Protein AF-A0A429ZM93-F1 (afdb_monomer)

pLDDT: mean 77.68, std 6.82, range [53.31, 88.56]

Foldseek 3Di:
DPPPVVVVVVVVVVVLVVLLVVLVCLQPDPDDPLLNVLLVQLVVVLVVVLVVVVVVLVVCCVVVVDDPDDDPSVSSSVSSVSSVVSSVVSCVVRPD

Secondary structure (DSSP, 8-state):
---HHHHHHHHHHHHHHHHHHHHHHHHHS---HHHHHHHHHHHHHHHHHHHHHHHHHHHHHHHHSS--PPPHHHHHHHHHHHHHHHHHHHHHHH--

Solvent-accessible surface area (backbone atoms only — not comparable to full-atom values): 5423 Å² total; per-residue (Å²): 128,83,53,71,67,57,54,52,50,52,54,50,53,51,50,53,54,51,46,46,51,49,50,54,50,62,71,68,50,90,55,59,74,69,57,40,53,39,52,48,56,18,49,56,54,35,49,51,52,51,50,54,51,50,52,51,51,54,52,49,38,68,74,62,79,48,84,76,78,77,57,68,65,62,53,50,50,53,52,34,51,51,31,50,55,38,36,52,52,42,42,69,74,70,54,127

Organism: NCBI:txid1977868

Structure (mmCIF, N/CA/C/O backbone):
data_AF-A0A429ZM93-F1
#
_entry.id   AF-A0A429ZM93-F1
#
loop_
_atom_site.group_PDB
_atom_site.id
_atom_site.type_symbol
_atom_site.label_atom_id
_atom_site.label_alt_id
_atom_site.label_comp_id
_atom_site.label_asym_id
_atom_site.label_entity_id
_atom_site.label_seq_id
_atom_site.pdbx_PDB_ins_code
_atom_site.Cartn_x
_atom_site.Cartn_y
_atom_site.Cartn_z
_atom_site.occupancy
_atom_site.B_iso_or_equiv
_atom_site.auth_seq_id
_atom_site.auth_comp_id
_atom_site.auth_asym_id
_atom_site.auth_atom_id
_atom_site.pdbx_PDB_model_num
ATOM 1 N N . MET A 1 1 ? 0.667 -33.075 -12.505 1.00 58.44 1 MET A N 1
ATOM 2 C CA . MET A 1 1 ? 0.935 -32.531 -11.158 1.00 58.44 1 MET A CA 1
ATOM 3 C C . MET A 1 1 ? 1.222 -31.057 -11.360 1.00 58.44 1 MET A C 1
ATOM 5 O O . MET A 1 1 ? 2.091 -30.769 -12.167 1.00 58.44 1 MET A O 1
ATOM 9 N N . MET A 1 2 ? 0.444 -30.137 -10.779 1.00 65.62 2 MET A N 1
ATOM 10 C CA . MET A 1 2 ? 0.840 -28.723 -10.824 1.00 65.62 2 MET A CA 1
ATOM 11 C C . MET A 1 2 ? 2.167 -28.605 -10.085 1.00 65.62 2 MET A C 1
ATOM 13 O O . MET A 1 2 ? 2.277 -29.106 -8.965 1.00 65.62 2 MET A O 1
ATOM 17 N N . ASP A 1 3 ? 3.167 -28.005 -10.728 1.00 85.31 3 ASP A N 1
ATOM 18 C CA . ASP A 1 3 ? 4.453 -27.762 -10.090 1.00 85.31 3 ASP A CA 1
ATOM 19 C C . ASP A 1 3 ? 4.229 -27.017 -8.777 1.00 85.31 3 ASP A C 1
ATOM 21 O O . ASP A 1 3 ? 3.505 -26.020 -8.723 1.00 85.31 3 ASP A O 1
ATOM 25 N N . PHE A 1 4 ? 4.858 -27.498 -7.708 1.00 85.88 4 PHE A N 1
ATOM 26 C CA . PHE A 1 4 ? 4.761 -26.896 -6.378 1.00 85.88 4 PHE A CA 1
ATOM 27 C C . PHE A 1 4 ? 5.061 -25.383 -6.411 1.00 85.88 4 PHE A C 1
ATOM 29 O O . PHE A 1 4 ? 4.410 -24.595 -5.724 1.00 85.88 4 PHE A O 1
ATOM 36 N N . GLY A 1 5 ? 5.978 -24.962 -7.291 1.00 85.38 5 GLY A N 1
ATOM 37 C CA . GLY A 1 5 ? 6.280 -23.551 -7.539 1.00 85.38 5 GLY A CA 1
ATOM 38 C C . GLY A 1 5 ? 5.104 -22.750 -8.113 1.00 85.38 5 GLY A C 1
ATOM 39 O O . GLY A 1 5 ? 4.848 -21.639 -7.652 1.00 85.38 5 GLY A O 1
ATOM 40 N N . LEU A 1 6 ? 4.341 -23.314 -9.057 1.00 86.00 6 LEU A N 1
ATOM 41 C CA . LEU A 1 6 ? 3.142 -22.669 -9.607 1.00 86.00 6 LEU A CA 1
ATOM 42 C C . LEU A 1 6 ? 2.059 -22.504 -8.540 1.00 86.00 6 LEU A C 1
ATOM 44 O O . LEU A 1 6 ? 1.411 -21.462 -8.4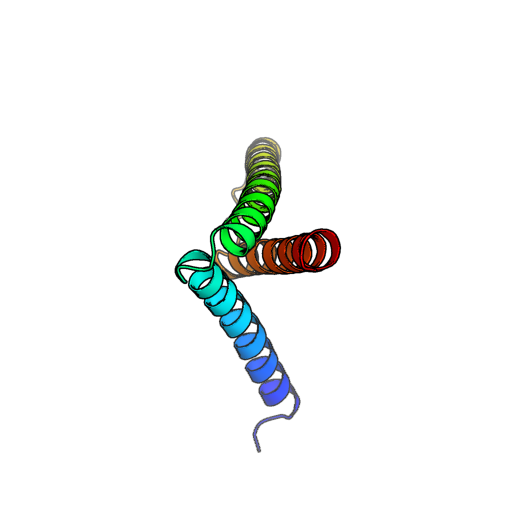74 1.00 86.00 6 LEU A O 1
ATOM 48 N N . MET A 1 7 ? 1.895 -23.504 -7.674 1.00 86.19 7 MET A N 1
ATOM 49 C CA . MET A 1 7 ? 0.907 -23.451 -6.599 1.00 86.19 7 MET A CA 1
ATOM 50 C C . MET A 1 7 ? 1.223 -22.334 -5.592 1.00 86.19 7 MET A C 1
ATOM 52 O O . MET A 1 7 ? 0.336 -21.551 -5.256 1.00 86.19 7 MET A O 1
ATOM 56 N N . MET A 1 8 ? 2.488 -22.196 -5.179 1.00 86.12 8 MET A N 1
ATOM 57 C CA . MET A 1 8 ? 2.933 -21.109 -4.293 1.00 86.12 8 MET A CA 1
ATOM 58 C C . MET A 1 8 ? 2.792 -19.729 -4.950 1.00 86.12 8 MET A C 1
ATOM 60 O O . MET A 1 8 ? 2.373 -18.774 -4.296 1.00 86.12 8 MET A O 1
ATOM 64 N N . PHE A 1 9 ? 3.089 -19.621 -6.247 1.00 82.12 9 PHE A N 1
ATOM 65 C CA . PHE A 1 9 ? 2.954 -18.370 -6.994 1.00 82.12 9 PHE A CA 1
ATOM 66 C C . PHE A 1 9 ? 1.493 -17.907 -7.103 1.00 82.12 9 PHE A C 1
ATOM 68 O O . PHE A 1 9 ? 1.194 -16.740 -6.855 1.00 82.12 9 PHE A O 1
ATOM 75 N N . ILE A 1 10 ? 0.564 -18.820 -7.399 1.00 86.81 10 ILE A N 1
ATOM 76 C CA . ILE A 1 10 ? -0.874 -18.510 -7.449 1.00 86.81 10 ILE A CA 1
ATOM 77 C C . ILE A 1 10 ? -1.373 -18.048 -6.075 1.00 86.81 10 ILE A C 1
ATOM 79 O O . ILE A 1 10 ? -2.108 -17.066 -5.978 1.00 86.81 10 ILE A O 1
ATOM 83 N N . LEU A 1 11 ? -0.944 -18.720 -5.007 1.00 88.56 11 LEU A N 1
ATOM 84 C CA . LEU A 1 11 ? -1.335 -18.385 -3.637 1.00 88.56 11 LEU A CA 1
ATOM 85 C C . LEU A 1 11 ? -0.807 -17.004 -3.218 1.00 88.56 11 LEU A C 1
ATOM 87 O O . LEU A 1 11 ? -1.520 -16.233 -2.577 1.00 88.56 11 LEU A O 1
ATOM 91 N N . PHE A 1 12 ? 0.406 -16.657 -3.650 1.00 82.38 12 PHE A N 1
ATOM 92 C CA . PHE A 1 12 ? 0.988 -15.332 -3.457 1.00 82.38 12 PHE A CA 1
ATOM 93 C C . PHE A 1 12 ? 0.193 -14.231 -4.178 1.00 82.38 12 PHE A C 1
ATOM 95 O O . PHE A 1 12 ? -0.147 -13.219 -3.563 1.00 82.38 12 PHE A O 1
ATOM 102 N N . ILE A 1 13 ? -0.167 -14.444 -5.449 1.00 83.38 13 ILE A N 1
ATOM 103 C CA . ILE A 1 13 ? -0.989 -13.498 -6.221 1.00 83.38 13 ILE A CA 1
ATOM 104 C C . ILE A 1 13 ? -2.364 -13.307 -5.567 1.00 83.38 13 ILE A C 1
ATOM 106 O O . ILE A 1 13 ? -2.818 -12.175 -5.410 1.00 83.38 13 ILE A O 1
ATOM 110 N N . LEU A 1 14 ? -3.007 -14.393 -5.125 1.00 85.44 14 LEU A N 1
ATOM 111 C CA . LEU A 1 14 ? -4.278 -14.319 -4.399 1.00 85.44 14 LEU A CA 1
ATOM 112 C C . LEU A 1 14 ? -4.153 -13.521 -3.094 1.00 85.44 14 LEU A C 1
ATOM 114 O O . LEU A 1 14 ? -5.052 -12.748 -2.764 1.00 85.44 14 LEU A O 1
ATOM 118 N N . GLY A 1 15 ? -3.034 -13.665 -2.378 1.00 83.94 15 GLY A N 1
ATOM 119 C CA . GLY A 1 15 ? -2.740 -12.883 -1.179 1.00 83.94 15 GLY A CA 1
ATOM 120 C C . GLY A 1 15 ? -2.667 -11.379 -1.455 1.00 83.94 15 GLY A C 1
ATOM 121 O O . GLY A 1 15 ? -3.284 -10.600 -0.731 1.00 83.94 15 GLY A O 1
ATOM 122 N N . ILE A 1 16 ? -1.977 -10.977 -2.528 1.00 77.81 16 ILE A N 1
ATOM 123 C CA . ILE A 1 16 ? -1.884 -9.570 -2.952 1.00 77.81 16 ILE A CA 1
ATOM 124 C C . ILE A 1 16 ? -3.268 -9.012 -3.294 1.00 77.81 16 ILE A C 1
ATOM 126 O O . ILE A 1 16 ? -3.677 -7.995 -2.739 1.00 77.81 16 ILE A O 1
ATOM 130 N N . VAL A 1 17 ? -4.027 -9.718 -4.136 1.00 80.44 17 VAL A N 1
ATOM 131 C CA . VAL A 1 17 ? -5.368 -9.278 -4.552 1.00 80.44 17 VAL A CA 1
ATOM 132 C C . VAL A 1 17 ? -6.307 -9.161 -3.350 1.00 80.44 17 VAL A C 1
ATOM 134 O O . VAL A 1 17 ? -7.071 -8.202 -3.242 1.00 80.44 17 VAL A O 1
ATOM 137 N N . SER A 1 18 ? -6.239 -10.102 -2.405 1.00 81.50 18 SER A N 1
ATOM 138 C CA . SER A 1 18 ? -7.031 -10.031 -1.175 1.00 81.50 18 SER A CA 1
ATOM 139 C C . SER A 1 18 ? -6.680 -8.805 -0.325 1.00 81.50 18 SER A C 1
ATOM 141 O O . SER A 1 18 ? -7.562 -8.257 0.342 1.00 81.50 18 SER A O 1
ATOM 143 N N . LEU A 1 19 ? -5.415 -8.379 -0.322 1.00 78.81 19 LEU A N 1
ATOM 144 C CA . LEU A 1 19 ? -4.945 -7.214 0.425 1.00 78.81 19 LEU A CA 1
ATOM 145 C C . LEU A 1 19 ? -5.477 -5.916 -0.202 1.00 78.81 19 LEU A C 1
ATOM 147 O O . LEU A 1 19 ? -6.025 -5.077 0.518 1.00 78.81 19 LEU A O 1
ATOM 151 N N . ASP A 1 20 ? -5.429 -5.808 -1.531 1.00 76.50 20 ASP A N 1
ATOM 152 C CA . ASP A 1 20 ? -6.003 -4.684 -2.282 1.00 76.50 20 ASP A CA 1
ATOM 153 C C . ASP A 1 20 ? -7.518 -4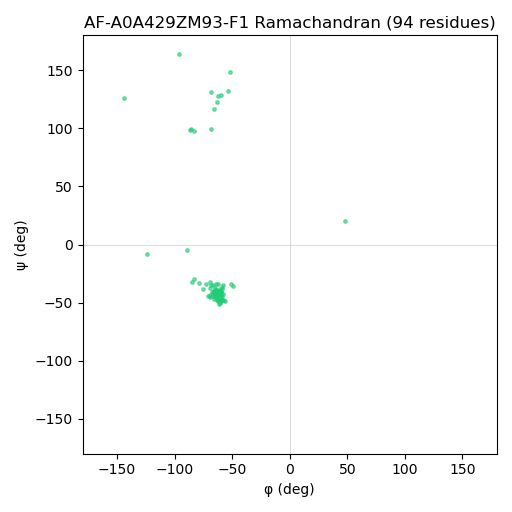.566 -2.048 1.00 76.50 20 ASP A C 1
ATOM 155 O O . ASP A 1 20 ? -8.033 -3.496 -1.710 1.00 76.50 20 ASP A O 1
ATOM 159 N N . VAL A 1 21 ? -8.249 -5.684 -2.136 1.00 80.12 21 VAL A N 1
ATOM 160 C CA . VAL A 1 21 ? -9.696 -5.714 -1.861 1.00 80.12 21 VAL A CA 1
ATOM 161 C C . VAL A 1 21 ? -9.983 -5.312 -0.416 1.00 80.12 21 VAL A C 1
ATOM 163 O O . VAL A 1 21 ? -10.893 -4.521 -0.163 1.00 80.12 21 VAL A O 1
ATOM 166 N N . SER A 1 22 ? -9.197 -5.798 0.547 1.00 77.19 22 SER A N 1
ATOM 167 C CA . SER A 1 22 ? -9.383 -5.434 1.951 1.00 77.19 22 SER A CA 1
ATOM 168 C C . SER A 1 22 ? -9.140 -3.945 2.214 1.00 77.19 22 SER A C 1
ATOM 170 O O . SER A 1 22 ? -9.816 -3.380 3.077 1.00 77.19 22 SER A O 1
ATOM 172 N N . MET A 1 23 ? -8.214 -3.300 1.498 1.00 81.06 23 MET A N 1
ATOM 173 C CA . M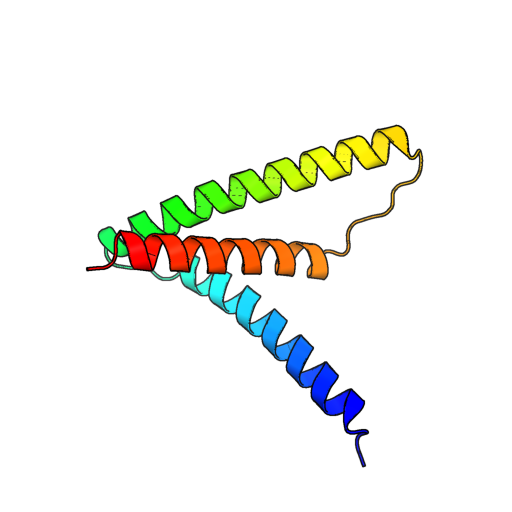ET A 1 23 ? -8.021 -1.847 1.569 1.00 81.06 23 MET A CA 1
ATOM 174 C C . MET A 1 23 ? -9.281 -1.110 1.098 1.00 81.06 23 MET A C 1
ATOM 176 O O . MET A 1 23 ? -9.772 -0.218 1.791 1.00 81.06 23 MET A O 1
ATOM 180 N N . VAL A 1 24 ? -9.841 -1.505 -0.047 1.00 76.81 24 VAL A N 1
ATOM 181 C CA . VAL A 1 24 ? -11.058 -0.886 -0.599 1.00 76.81 24 VAL A CA 1
ATOM 182 C C . VAL A 1 24 ? -12.251 -1.084 0.342 1.00 76.81 24 VAL A C 1
ATOM 1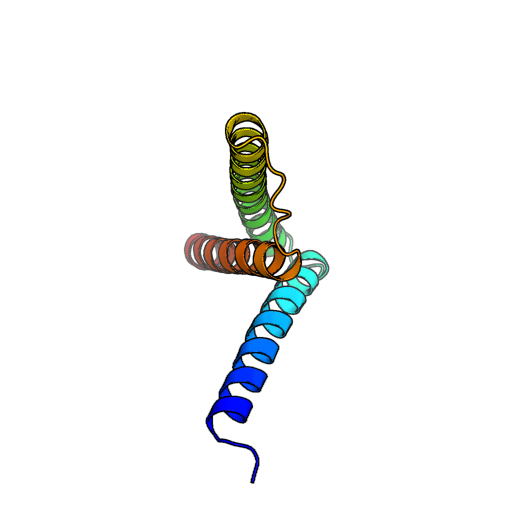84 O O . VAL A 1 24 ? -12.962 -0.130 0.658 1.00 76.81 24 VAL A O 1
ATOM 187 N N . VAL A 1 25 ? -12.439 -2.296 0.869 1.00 79.81 25 VAL A N 1
ATOM 188 C CA . VAL A 1 25 ? -13.511 -2.597 1.832 1.00 79.81 25 VAL A CA 1
ATOM 189 C C . VAL A 1 25 ? -13.351 -1.785 3.121 1.00 79.81 25 VAL A C 1
ATOM 191 O O . VAL A 1 25 ? -14.342 -1.283 3.646 1.00 79.81 25 VAL A O 1
ATOM 194 N N . SER A 1 26 ? -12.120 -1.610 3.613 1.00 74.00 26 SER A N 1
ATOM 195 C CA . SER A 1 26 ? -11.805 -0.781 4.787 1.00 74.00 26 SER A CA 1
ATOM 196 C C . SER A 1 26 ? -12.246 0.677 4.612 1.00 74.00 26 SER A C 1
ATOM 198 O O . SER A 1 26 ? -12.753 1.280 5.554 1.00 74.00 26 SER A O 1
ATOM 200 N N . LEU A 1 27 ? -12.100 1.231 3.405 1.00 74.94 27 LEU A N 1
ATOM 201 C CA . LEU A 1 27 ? -12.514 2.602 3.087 1.00 74.94 27 LEU A CA 1
ATOM 202 C C . LEU A 1 27 ? -14.035 2.745 2.936 1.00 74.94 27 LEU A C 1
ATOM 204 O O . LEU A 1 27 ? -14.599 3.754 3.350 1.00 74.94 27 LEU A O 1
ATOM 208 N N . ILE A 1 28 ? -14.700 1.751 2.339 1.00 74.38 28 ILE A N 1
ATOM 209 C CA . ILE A 1 28 ? -16.146 1.799 2.060 1.00 74.38 28 ILE A CA 1
ATOM 210 C C . ILE A 1 28 ? -16.971 1.487 3.313 1.00 74.38 28 ILE A C 1
ATOM 212 O O . ILE A 1 28 ? -18.075 2.010 3.490 1.00 74.38 28 ILE A O 1
ATOM 216 N N . LYS A 1 29 ? -16.468 0.616 4.193 1.00 77.25 29 LYS A N 1
ATOM 217 C CA . LYS A 1 29 ? -17.202 0.190 5.381 1.00 77.25 29 LYS A CA 1
ATOM 218 C C . LYS A 1 29 ? -17.401 1.373 6.329 1.00 77.25 29 LYS A C 1
ATOM 220 O O . LYS A 1 29 ? -16.454 1.907 6.904 1.00 77.25 29 LYS A O 1
ATOM 225 N N . LYS A 1 30 ? -18.664 1.749 6.543 1.00 64.00 30 LYS A N 1
ATOM 226 C CA . LYS A 1 30 ? -19.049 2.787 7.502 1.00 64.00 30 LYS A CA 1
ATOM 227 C C . LYS A 1 30 ? -18.790 2.276 8.921 1.00 64.00 30 LYS A C 1
ATOM 229 O O . LYS A 1 30 ? -19.553 1.476 9.450 1.00 64.00 30 LYS A O 1
ATOM 234 N N . ASN A 1 31 ? -17.663 2.693 9.480 1.00 66.50 31 ASN A N 1
ATOM 235 C CA . ASN A 1 31 ? -17.214 2.322 10.816 1.00 66.50 31 ASN A CA 1
ATOM 236 C C . ASN A 1 31 ? -17.613 3.394 11.845 1.00 66.50 31 ASN A C 1
ATOM 238 O O . ASN A 1 31 ? -17.940 4.517 11.453 1.00 66.50 31 ASN A O 1
ATOM 242 N N . ASP A 1 32 ? -17.565 3.069 13.140 1.00 77.00 32 ASP A N 1
ATOM 243 C CA . ASP A 1 32 ? -17.781 4.047 14.218 1.00 77.00 32 ASP A CA 1
ATOM 244 C C . ASP A 1 32 ? -16.881 5.278 14.033 1.00 77.00 32 ASP A C 1
ATOM 246 O O . ASP A 1 32 ? -15.754 5.153 13.545 1.00 77.00 32 ASP A O 1
ATOM 250 N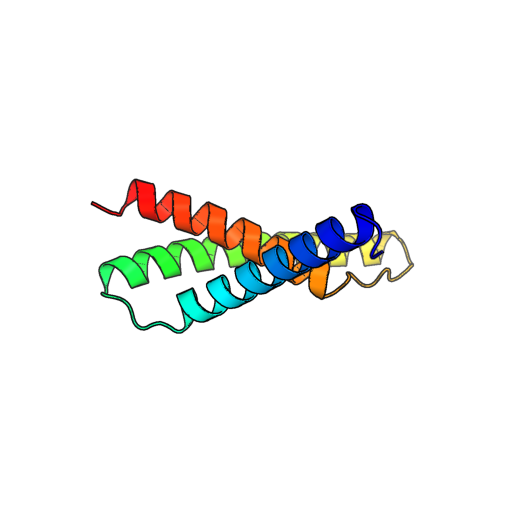 N . GLU A 1 33 ? -17.331 6.462 14.463 1.00 78.00 33 GLU A N 1
ATOM 251 C CA . GLU A 1 33 ? -16.625 7.742 14.250 1.00 78.00 33 GLU A CA 1
ATOM 252 C C . GLU A 1 33 ? -15.136 7.687 14.646 1.00 78.00 33 GLU A C 1
ATOM 254 O O . GLU A 1 33 ? -14.269 8.239 13.968 1.00 78.00 33 GLU A O 1
ATOM 259 N N . ARG A 1 34 ? -14.808 6.933 15.702 1.00 71.75 34 ARG A N 1
ATOM 260 C CA . ARG A 1 34 ? -13.427 6.718 16.168 1.00 71.75 34 ARG A CA 1
ATOM 261 C C . ARG A 1 34 ? -12.591 5.875 15.205 1.00 71.75 34 ARG A C 1
ATOM 263 O O . ARG A 1 34 ? -11.436 6.205 14.940 1.00 71.75 34 ARG A O 1
ATOM 270 N N . GLN A 1 35 ? -13.159 4.797 14.671 1.00 71.50 35 GLN A N 1
ATOM 271 C CA . GLN A 1 35 ? -12.472 3.941 13.703 1.00 71.50 35 GLN A CA 1
ATOM 272 C C . GLN A 1 35 ? -12.362 4.625 12.332 1.00 71.50 35 GLN A C 1
ATOM 274 O O . GLN A 1 35 ? -11.331 4.494 11.674 1.00 71.50 35 GLN A O 1
ATOM 279 N N . GLN A 1 36 ? -13.361 5.424 11.943 1.00 75.88 36 GLN A N 1
ATOM 280 C CA . GLN A 1 36 ? -13.297 6.317 10.780 1.00 75.88 36 GLN A CA 1
ATOM 281 C C . GLN A 1 36 ? -12.135 7.310 10.898 1.00 75.88 36 GLN A C 1
ATOM 283 O O . GLN A 1 36 ? -11.329 7.404 9.978 1.00 75.88 36 GLN A O 1
ATOM 288 N N . MET A 1 37 ? -11.965 7.983 12.044 1.00 77.38 37 MET A N 1
ATOM 289 C CA . MET A 1 37 ? -10.834 8.903 12.237 1.00 77.38 37 MET A CA 1
ATOM 290 C C . MET A 1 37 ? -9.466 8.220 12.074 1.00 77.38 37 MET A C 1
ATOM 292 O O . MET A 1 37 ? -8.537 8.819 11.527 1.00 77.38 37 MET A O 1
ATOM 296 N N . ILE A 1 38 ? -9.330 6.968 12.521 1.00 78.25 38 ILE A N 1
ATOM 297 C CA . ILE A 1 38 ? -8.112 6.163 12.337 1.00 78.25 38 ILE A CA 1
ATOM 298 C C . ILE A 1 38 ? -7.879 5.856 10.851 1.00 78.25 38 ILE A C 1
ATOM 300 O O . ILE A 1 38 ? -6.773 6.068 10.351 1.00 78.25 38 ILE A O 1
ATOM 304 N N . ILE A 1 39 ? -8.921 5.418 10.137 1.00 78.19 39 ILE A N 1
ATOM 305 C CA . ILE A 1 39 ? -8.870 5.150 8.693 1.00 78.19 39 ILE A CA 1
ATOM 306 C C . ILE A 1 39 ? -8.504 6.417 7.915 1.00 78.19 39 ILE A C 1
ATOM 308 O O . ILE A 1 39 ? -7.686 6.355 7.000 1.00 78.19 39 ILE A O 1
ATOM 312 N N . TRP A 1 40 ? -9.047 7.574 8.289 1.00 76.88 40 TRP A N 1
ATOM 313 C CA . TRP A 1 40 ? -8.767 8.843 7.620 1.00 76.88 40 TRP A CA 1
ATOM 314 C C . TRP A 1 40 ? -7.321 9.286 7.838 1.00 76.88 40 TRP A C 1
ATOM 316 O O . TRP A 1 40 ? -6.641 9.624 6.874 1.00 76.88 40 TRP A O 1
ATOM 326 N N . LYS A 1 41 ? -6.799 9.197 9.072 1.00 77.25 41 LYS A N 1
ATOM 327 C CA . LYS A 1 41 ? -5.376 9.471 9.353 1.00 77.25 41 LYS A CA 1
ATOM 328 C C . LYS A 1 41 ? -4.448 8.546 8.565 1.00 77.25 41 LYS A C 1
ATOM 330 O O . LYS A 1 41 ? -3.436 9.009 8.039 1.00 77.25 41 LYS A O 1
ATOM 335 N N . ALA A 1 42 ? -4.803 7.265 8.459 1.00 79.50 42 ALA A N 1
ATOM 336 C CA . ALA A 1 42 ? -4.048 6.314 7.656 1.00 79.50 42 ALA A CA 1
ATOM 337 C C . ALA A 1 42 ? -4.101 6.657 6.158 1.00 79.50 42 ALA A C 1
ATOM 339 O O . ALA A 1 42 ? -3.061 6.693 5.507 1.00 79.50 42 ALA A O 1
ATOM 340 N N . SER A 1 43 ? -5.287 7.008 5.652 1.00 79.00 43 SER A N 1
ATOM 341 C CA . SER A 1 43 ? -5.520 7.383 4.251 1.00 79.00 43 SER A CA 1
ATOM 342 C C . SER A 1 43 ? -4.736 8.633 3.845 1.00 79.00 43 SER A C 1
ATOM 344 O O . SER A 1 43 ? -4.113 8.657 2.785 1.00 79.00 43 SER A O 1
ATOM 346 N N . THR A 1 44 ? -4.699 9.661 4.696 1.00 78.69 44 THR A N 1
ATOM 347 C CA . THR A 1 44 ? -3.935 10.889 4.429 1.00 78.69 44 THR A CA 1
ATOM 348 C C . THR A 1 44 ? -2.439 10.611 4.323 1.00 78.69 44 THR A C 1
ATOM 350 O O . THR A 1 44 ? -1.775 11.120 3.423 1.00 78.69 44 THR A O 1
ATOM 353 N N . TYR A 1 45 ? -1.896 9.780 5.214 1.00 77.06 45 TYR A N 1
ATOM 354 C CA . TYR A 1 45 ? -0.476 9.436 5.183 1.00 77.06 45 TYR A CA 1
ATOM 355 C C . TYR A 1 45 ? -0.128 8.563 3.971 1.00 77.06 45 TYR A C 1
ATOM 357 O O . TYR A 1 45 ? 0.899 8.769 3.329 1.00 77.06 45 TYR A O 1
ATOM 365 N N . THR A 1 46 ? -1.017 7.645 3.588 1.00 80.69 46 THR A N 1
ATOM 366 C CA . THR A 1 46 ? -0.830 6.861 2.362 1.00 80.69 46 THR A CA 1
ATOM 367 C C . THR A 1 46 ? -0.897 7.711 1.116 1.00 80.69 46 THR A C 1
ATOM 369 O O . THR A 1 46 ? -0.076 7.531 0.225 1.00 80.69 46 THR A O 1
ATOM 372 N N . LEU A 1 47 ? -1.813 8.678 1.076 1.00 78.56 47 LEU A N 1
ATOM 373 C CA . LEU A 1 47 ? -1.931 9.617 -0.030 1.00 78.56 47 LEU A CA 1
ATOM 374 C C . LEU A 1 47 ? -0.662 10.461 -0.160 1.00 78.56 47 LEU A C 1
ATOM 376 O O . LEU A 1 47 ? -0.177 10.654 -1.269 1.00 78.56 47 LEU A O 1
ATOM 380 N N . LEU A 1 48 ? -0.070 10.887 0.958 1.00 81.62 48 LEU A N 1
ATOM 381 C CA . LEU A 1 48 ? 1.219 11.576 0.955 1.00 81.62 48 LEU A CA 1
ATOM 382 C C . LEU A 1 48 ? 2.309 10.714 0.305 1.00 81.62 48 LEU A C 1
ATOM 384 O O . LEU A 1 48 ? 3.019 11.194 -0.577 1.00 81.62 48 LEU A O 1
ATOM 388 N N . ILE A 1 49 ? 2.424 9.439 0.687 1.00 83.00 49 ILE A N 1
ATOM 389 C CA . ILE A 1 49 ? 3.443 8.549 0.113 1.00 83.00 49 ILE A CA 1
ATOM 390 C C . ILE A 1 49 ? 3.178 8.278 -1.374 1.00 83.00 49 ILE A C 1
ATOM 392 O O . ILE A 1 49 ? 4.113 8.320 -2.174 1.00 83.00 49 ILE A O 1
ATOM 396 N N . VAL A 1 50 ? 1.920 8.071 -1.769 1.00 85.81 50 VAL A N 1
ATOM 397 C CA . VAL A 1 50 ? 1.518 7.921 -3.179 1.00 85.81 50 VAL A CA 1
ATOM 398 C C . VAL A 1 50 ? 1.961 9.139 -3.989 1.00 85.81 50 VAL A C 1
ATOM 400 O O . VAL A 1 50 ? 2.601 8.988 -5.026 1.00 85.81 50 VAL A O 1
ATOM 403 N N . VAL A 1 51 ? 1.681 10.347 -3.494 1.00 81.56 51 VAL A N 1
ATOM 404 C CA . VAL A 1 51 ? 2.059 11.603 -4.154 1.00 81.56 51 VAL A CA 1
ATOM 405 C C . VAL A 1 51 ? 3.577 11.730 -4.275 1.00 81.56 51 VAL A C 1
ATOM 407 O O . VAL A 1 51 ? 4.064 12.045 -5.356 1.00 81.56 51 VAL A O 1
ATOM 410 N N . LEU A 1 52 ? 4.342 11.430 -3.220 1.00 85.19 52 LEU A N 1
ATOM 411 C CA . LEU A 1 52 ? 5.810 11.438 -3.288 1.00 85.19 52 LEU A CA 1
ATOM 412 C C . LEU A 1 52 ? 6.350 10.437 -4.317 1.00 85.19 52 LEU A C 1
ATOM 414 O O . LEU A 1 52 ? 7.286 10.754 -5.050 1.00 85.19 52 LEU A O 1
ATOM 418 N N . THR A 1 53 ? 5.741 9.254 -4.399 1.00 84.38 53 THR A N 1
ATOM 419 C CA . THR A 1 53 ? 6.124 8.215 -5.365 1.00 84.38 53 THR A CA 1
ATOM 420 C C . THR A 1 53 ? 5.858 8.686 -6.797 1.00 84.38 53 THR A C 1
ATOM 422 O O . THR A 1 53 ? 6.743 8.604 -7.642 1.00 84.38 53 THR A O 1
ATOM 425 N N . LEU A 1 54 ? 4.685 9.279 -7.050 1.00 81.56 54 LEU A N 1
ATOM 426 C CA . LEU A 1 54 ? 4.324 9.843 -8.354 1.00 81.56 54 LEU A CA 1
ATOM 427 C C . LEU A 1 54 ? 5.218 11.023 -8.755 1.00 81.56 54 LEU A C 1
ATOM 429 O O . LEU A 1 54 ? 5.609 11.123 -9.914 1.00 81.56 54 LEU A O 1
ATOM 433 N N . ILE A 1 55 ? 5.584 11.897 -7.812 1.00 84.31 55 ILE A N 1
ATOM 434 C CA . ILE A 1 55 ? 6.554 12.975 -8.062 1.00 84.31 55 ILE A CA 1
ATOM 435 C C . ILE A 1 55 ? 7.903 12.378 -8.484 1.00 84.31 55 ILE A C 1
ATOM 437 O O . ILE A 1 55 ? 8.505 12.844 -9.451 1.00 84.31 55 ILE A O 1
ATOM 441 N N . GLY A 1 56 ? 8.361 11.325 -7.800 1.00 83.00 56 GLY A N 1
ATOM 442 C CA . GLY A 1 56 ? 9.573 10.593 -8.167 1.00 83.00 56 GLY A CA 1
ATOM 443 C C . GLY A 1 56 ? 9.508 9.993 -9.574 1.00 83.00 56 GLY A C 1
ATOM 444 O O . GLY A 1 56 ? 10.470 10.126 -10.332 1.00 83.00 56 GLY A O 1
ATOM 445 N N . ASP A 1 57 ? 8.374 9.395 -9.945 1.00 81.19 57 ASP A N 1
ATOM 446 C CA . ASP A 1 57 ? 8.149 8.834 -11.282 1.00 81.19 57 ASP A CA 1
ATOM 447 C C . ASP A 1 57 ? 8.157 9.922 -12.367 1.00 81.19 57 ASP A C 1
ATOM 449 O O . ASP A 1 57 ? 8.795 9.753 -13.408 1.00 81.19 57 ASP A O 1
ATOM 453 N N . VAL A 1 58 ? 7.524 11.076 -12.122 1.00 81.31 58 VAL A N 1
ATOM 454 C CA . VAL A 1 58 ? 7.568 12.224 -13.045 1.00 81.31 58 VAL A CA 1
ATOM 455 C C . VAL A 1 58 ? 9.005 12.708 -13.233 1.00 81.31 58 VAL A C 1
ATOM 457 O O . VAL A 1 58 ? 9.447 12.862 -14.370 1.00 81.31 58 VAL A O 1
ATOM 460 N N . LEU A 1 59 ? 9.765 12.884 -12.148 1.00 83.50 59 LEU A N 1
ATOM 461 C CA . LEU A 1 59 ? 11.169 13.292 -12.229 1.00 83.50 59 LEU A CA 1
ATOM 462 C C . LEU A 1 59 ? 12.005 12.272 -13.014 1.00 83.50 59 LEU A C 1
ATOM 464 O O . LEU A 1 59 ? 12.734 12.654 -13.927 1.00 83.50 59 LEU A O 1
ATOM 468 N N . ARG A 1 60 ? 11.871 10.971 -12.724 1.00 81.25 60 ARG A N 1
ATOM 469 C CA . ARG A 1 60 ? 12.589 9.909 -13.452 1.00 81.25 60 ARG A CA 1
ATOM 470 C C . ARG A 1 60 ? 12.295 9.927 -14.947 1.00 81.25 60 ARG A C 1
ATOM 472 O O . ARG A 1 60 ? 13.234 9.798 -15.732 1.00 81.25 60 ARG A O 1
ATOM 479 N N . ASN A 1 61 ? 11.035 10.113 -15.331 1.00 79.19 61 ASN A N 1
ATOM 480 C CA . ASN A 1 61 ? 10.624 10.169 -16.733 1.00 79.19 61 ASN A CA 1
ATOM 481 C C . ASN A 1 61 ? 11.183 11.406 -17.455 1.00 79.19 61 ASN A C 1
ATOM 483 O O . ASN A 1 61 ? 11.553 11.305 -18.623 1.00 79.19 61 ASN A O 1
ATOM 487 N N . LEU A 1 62 ? 11.308 12.544 -16.761 1.00 80.50 62 LEU A N 1
ATOM 488 C CA . LEU A 1 62 ? 11.932 13.752 -17.312 1.00 80.50 62 LEU A CA 1
ATOM 489 C C . LEU A 1 62 ? 13.440 13.576 -17.545 1.00 80.50 62 LEU A C 1
ATOM 491 O O . LEU A 1 62 ? 13.951 14.020 -18.568 1.00 80.50 62 LEU A O 1
ATOM 495 N N . PHE A 1 63 ? 14.155 12.917 -16.625 1.00 80.00 63 PHE A N 1
ATOM 496 C CA . PHE A 1 63 ? 15.610 12.734 -16.737 1.00 80.00 63 PHE A CA 1
ATOM 497 C C . PHE A 1 63 ? 16.030 11.552 -17.621 1.00 80.00 63 PHE A C 1
ATOM 499 O O . PHE A 1 63 ? 17.096 11.600 -18.227 1.00 80.00 63 PHE A O 1
ATOM 506 N N . SER A 1 64 ? 15.222 10.491 -17.706 1.00 75.69 64 SER A N 1
ATOM 507 C CA . SER A 1 64 ? 15.604 9.253 -18.411 1.00 75.69 64 SER A CA 1
ATOM 508 C C . SER A 1 64 ? 15.225 9.252 -19.898 1.00 75.69 64 SER A C 1
ATOM 510 O O . SER A 1 64 ? 15.553 8.300 -20.604 1.00 75.69 64 SER A O 1
ATOM 512 N N . ASN A 1 65 ? 14.522 10.290 -20.380 1.00 63.12 65 ASN A N 1
ATOM 513 C CA . ASN A 1 65 ? 14.057 10.478 -21.767 1.00 63.12 65 ASN A CA 1
ATOM 514 C C . ASN A 1 65 ? 13.358 9.247 -22.391 1.00 63.12 65 ASN A C 1
ATOM 516 O O . AS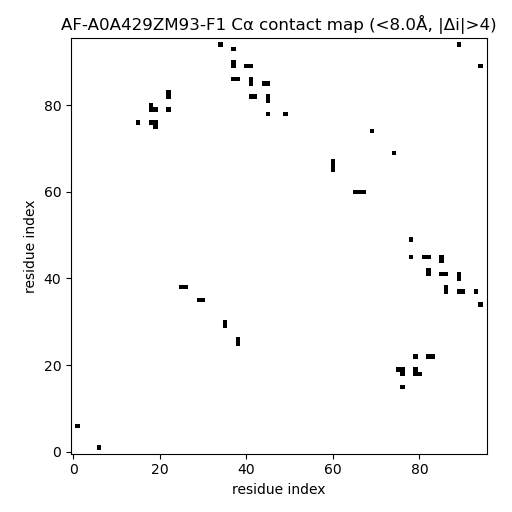N A 1 65 ? 13.275 9.097 -23.609 1.00 63.12 65 ASN A O 1
ATOM 520 N N . SER A 1 66 ? 12.876 8.344 -21.540 1.00 60.56 66 SER A N 1
ATOM 521 C CA . SER A 1 66 ? 12.227 7.086 -21.873 1.00 60.56 66 SER A CA 1
ATOM 522 C C . SER A 1 66 ? 11.133 6.851 -20.838 1.00 60.56 66 SER A C 1
ATOM 524 O O . SER A 1 66 ? 11.369 6.926 -19.633 1.00 60.56 66 SER A O 1
ATOM 526 N N . TYR A 1 67 ? 9.908 6.637 -21.319 1.00 64.62 67 TYR A N 1
ATOM 527 C CA . TYR A 1 67 ? 8.763 6.369 -20.460 1.00 64.62 67 TYR A CA 1
ATOM 528 C C . TYR A 1 67 ? 8.706 4.874 -20.158 1.00 64.62 67 TYR A C 1
ATOM 530 O O . TYR A 1 67 ? 8.218 4.078 -20.961 1.00 64.62 67 TYR A O 1
ATOM 538 N N . THR A 1 68 ? 9.203 4.482 -18.991 1.00 65.75 68 THR A N 1
ATOM 539 C CA . THR A 1 68 ? 8.867 3.184 -18.400 1.00 65.75 68 THR A CA 1
ATOM 540 C C . THR A 1 68 ? 7.592 3.357 -17.593 1.00 65.75 68 THR A C 1
ATOM 542 O O . THR A 1 68 ? 7.627 3.847 -16.467 1.00 65.75 68 THR A O 1
ATOM 545 N N . GLY A 1 69 ? 6.455 2.989 -18.185 1.00 64.38 69 GLY A N 1
ATOM 546 C CA . GLY A 1 69 ? 5.178 2.985 -17.480 1.00 64.38 69 GLY A CA 1
ATOM 547 C C . GLY A 1 69 ? 5.227 2.047 -16.274 1.00 64.38 69 GLY A C 1
ATOM 548 O O . GLY A 1 69 ? 5.620 0.885 -16.393 1.00 64.38 69 GLY A O 1
ATOM 549 N N . THR A 1 70 ? 4.838 2.552 -15.108 1.00 70.31 70 THR A N 1
ATOM 550 C CA . THR A 1 70 ? 4.764 1.763 -13.876 1.00 70.31 70 THR A CA 1
ATOM 551 C C . THR A 1 70 ? 3.628 0.747 -14.000 1.00 70.31 70 THR A C 1
ATOM 553 O O . THR A 1 70 ? 2.516 1.100 -14.395 1.00 70.31 70 THR A O 1
ATOM 556 N N . ASN A 1 71 ? 3.884 -0.528 -13.679 1.00 75.62 71 ASN A N 1
ATOM 557 C CA . ASN A 1 71 ? 2.844 -1.554 -13.753 1.00 75.62 71 ASN A CA 1
ATOM 558 C C . ASN A 1 71 ? 1.710 -1.216 -12.757 1.00 75.62 71 ASN A C 1
ATOM 560 O O . ASN A 1 71 ? 1.986 -1.117 -11.554 1.00 75.62 71 ASN A O 1
ATOM 564 N N . PRO A 1 72 ? 0.451 -1.071 -13.219 1.00 72.25 72 PRO A N 1
ATOM 565 C CA . PRO A 1 72 ? -0.661 -0.661 -12.364 1.00 72.25 72 PRO A CA 1
ATOM 566 C C . PRO A 1 72 ? -0.890 -1.583 -11.162 1.00 72.25 72 PRO A C 1
ATOM 568 O O . PRO A 1 72 ? -1.228 -1.097 -10.087 1.00 72.25 72 PRO A O 1
ATOM 571 N N . LEU A 1 73 ? -0.660 -2.894 -11.310 1.00 69.31 73 LEU A N 1
ATOM 572 C CA . LEU A 1 73 ? -0.813 -3.859 -10.216 1.00 69.31 73 LEU A CA 1
ATOM 573 C C . LEU A 1 73 ? 0.267 -3.676 -9.152 1.00 69.31 73 LEU A C 1
ATOM 575 O O . LEU A 1 73 ? -0.034 -3.644 -7.961 1.00 69.31 73 LEU A O 1
ATOM 579 N N . THR A 1 74 ? 1.523 -3.515 -9.573 1.00 74.75 74 THR A N 1
ATOM 580 C CA . THR A 1 74 ? 2.641 -3.286 -8.648 1.00 74.75 74 THR A CA 1
ATOM 581 C C . THR A 1 74 ? 2.437 -1.993 -7.868 1.00 74.75 74 THR A C 1
ATOM 583 O O . THR A 1 74 ? 2.643 -1.969 -6.657 1.00 74.75 74 THR A O 1
ATOM 586 N N . PHE A 1 75 ? 1.982 -0.936 -8.544 1.00 78.62 75 PHE A N 1
ATOM 587 C CA . PHE A 1 75 ? 1.680 0.334 -7.897 1.00 78.62 75 PHE A CA 1
ATOM 588 C C . PHE A 1 75 ? 0.561 0.186 -6.859 1.00 78.62 75 PHE A C 1
ATOM 590 O O . PHE A 1 75 ? 0.741 0.591 -5.713 1.00 78.62 75 PHE A O 1
ATOM 597 N N . LEU A 1 76 ? -0.550 -0.465 -7.224 1.00 76.56 76 LEU A N 1
ATOM 598 C CA . LEU A 1 76 ? -1.675 -0.693 -6.315 1.00 76.56 76 LEU A CA 1
ATOM 599 C C . LEU A 1 76 ? -1.248 -1.481 -5.067 1.00 76.56 76 LEU A C 1
ATOM 601 O O . LEU A 1 76 ? -1.529 -1.058 -3.948 1.00 76.56 76 LEU A O 1
ATOM 605 N N . THR A 1 77 ? -0.458 -2.539 -5.266 1.00 76.75 77 THR A N 1
ATOM 606 C CA . THR A 1 77 ? 0.060 -3.389 -4.185 1.00 76.75 77 THR A CA 1
ATOM 607 C C . THR A 1 77 ? 0.923 -2.592 -3.203 1.00 76.75 77 THR A C 1
ATOM 609 O O . THR A 1 77 ? 0.777 -2.719 -1.988 1.00 76.75 77 THR A O 1
ATOM 612 N N . VAL A 1 78 ? 1.828 -1.745 -3.710 1.00 80.12 78 VAL A N 1
ATOM 613 C CA . VAL A 1 78 ? 2.699 -0.906 -2.869 1.00 80.12 78 VAL A CA 1
ATOM 614 C C . VAL A 1 78 ? 1.861 0.051 -2.024 1.00 80.12 78 VAL A C 1
ATOM 616 O O . VAL A 1 78 ? 2.075 0.161 -0.815 1.00 80.12 78 VAL A O 1
ATOM 619 N N . VAL A 1 79 ? 0.866 0.696 -2.635 1.00 83.31 79 VAL A N 1
ATOM 620 C CA . VAL A 1 79 ? -0.051 1.603 -1.936 1.00 83.31 79 VAL A CA 1
ATOM 621 C C . VAL A 1 79 ? -0.854 0.861 -0.865 1.00 83.31 79 VAL A C 1
ATOM 623 O O . VAL A 1 79 ? -0.960 1.350 0.263 1.00 83.31 79 VAL A O 1
ATOM 626 N N . ALA A 1 80 ? -1.357 -0.335 -1.171 1.00 79.25 80 ALA A N 1
ATOM 627 C CA . ALA A 1 80 ? -2.129 -1.147 -0.239 1.00 79.25 80 ALA A CA 1
ATOM 628 C C . ALA A 1 80 ? -1.296 -1.633 0.956 1.00 79.25 80 ALA A C 1
ATOM 630 O O . ALA A 1 80 ? -1.761 -1.556 2.096 1.00 79.25 80 ALA A O 1
ATOM 631 N N . ILE A 1 81 ? -0.043 -2.048 0.736 1.00 82.62 81 ILE A N 1
ATOM 632 C CA . ILE A 1 81 ? 0.895 -2.418 1.809 1.00 82.62 81 ILE A CA 1
ATOM 633 C C . ILE A 1 81 ? 1.140 -1.230 2.739 1.00 82.62 81 ILE A C 1
ATOM 635 O O . ILE A 1 81 ? 1.017 -1.353 3.959 1.00 82.62 81 ILE A O 1
ATOM 639 N N . ILE A 1 82 ? 1.459 -0.065 2.171 1.00 83.50 82 ILE A N 1
ATOM 640 C CA . ILE A 1 82 ? 1.705 1.158 2.941 1.00 83.50 82 ILE A CA 1
ATOM 641 C C . ILE A 1 82 ? 0.457 1.530 3.745 1.00 83.50 82 ILE A C 1
ATOM 643 O O . ILE A 1 82 ? 0.565 1.891 4.920 1.00 83.50 82 ILE A O 1
ATOM 647 N N . TYR A 1 83 ? -0.728 1.386 3.149 1.00 82.94 83 TYR A N 1
ATOM 648 C CA . TYR A 1 83 ? -1.998 1.628 3.826 1.00 82.94 83 TYR A CA 1
ATOM 649 C C . TYR A 1 83 ? -2.226 0.686 4.984 1.00 82.94 83 TYR A C 1
ATOM 651 O O . TYR A 1 83 ? -2.517 1.151 6.084 1.00 82.94 83 TYR A O 1
ATOM 659 N N . PHE A 1 84 ? -2.013 -0.608 4.787 1.00 78.75 84 PHE A N 1
ATOM 660 C CA . PHE A 1 84 ? -2.158 -1.587 5.850 1.00 78.75 84 PHE A CA 1
ATOM 661 C C . PHE A 1 84 ? -1.189 -1.345 7.007 1.00 78.75 84 PHE A C 1
ATOM 663 O O . PHE A 1 84 ? -1.612 -1.357 8.162 1.00 78.75 84 PHE A O 1
ATOM 670 N N . ILE A 1 85 ? 0.087 -1.071 6.722 1.00 81.62 85 ILE A N 1
ATOM 671 C CA . ILE A 1 85 ? 1.091 -0.765 7.754 1.00 81.62 85 ILE A CA 1
ATOM 672 C C . ILE A 1 85 ? 0.667 0.471 8.551 1.00 81.62 85 ILE A C 1
ATOM 674 O O . ILE A 1 85 ? 0.666 0.464 9.784 1.00 81.62 85 ILE A O 1
ATOM 678 N N . THR A 1 86 ? 0.261 1.524 7.846 1.00 80.88 86 THR A N 1
ATOM 679 C CA . THR A 1 86 ? -0.167 2.782 8.456 1.00 80.88 86 THR A CA 1
ATOM 680 C C . THR A 1 86 ? -1.435 2.581 9.289 1.00 80.88 86 THR A C 1
ATOM 682 O O . THR A 1 86 ? -1.510 3.029 10.433 1.00 80.88 86 THR A O 1
ATOM 685 N N . LEU A 1 87 ? -2.416 1.850 8.761 1.00 80.56 87 LEU A N 1
ATOM 686 C CA . LEU A 1 87 ? -3.659 1.516 9.445 1.00 80.56 87 LEU A CA 1
ATOM 687 C C . LEU A 1 87 ? -3.389 0.724 10.727 1.00 80.56 87 LEU A C 1
ATOM 689 O O . LEU A 1 87 ? -3.932 1.067 11.775 1.00 80.56 87 LEU A O 1
ATOM 693 N N . LEU A 1 88 ? -2.522 -0.292 10.676 1.00 79.94 88 LEU A N 1
ATOM 694 C CA . LEU A 1 88 ? -2.122 -1.074 11.847 1.00 79.94 88 LEU A CA 1
ATOM 695 C C . LEU A 1 88 ? -1.403 -0.212 12.890 1.00 79.94 88 LEU A C 1
ATOM 697 O O . LEU A 1 88 ? -1.682 -0.343 14.083 1.00 79.94 88 LEU A O 1
ATOM 701 N N . TYR A 1 89 ? -0.532 0.704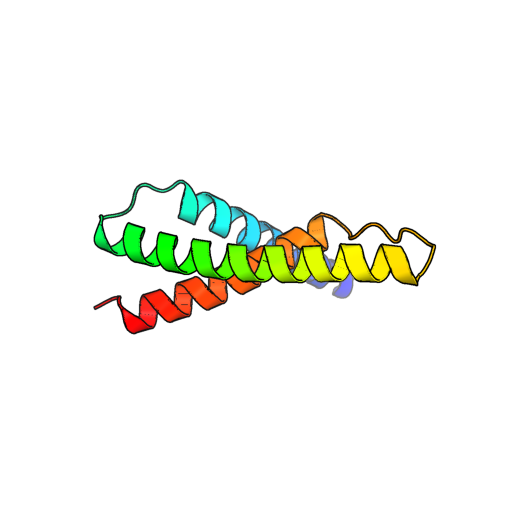 12.460 1.00 81.06 89 TYR A N 1
ATOM 702 C CA . TYR A 1 89 ? 0.146 1.643 13.353 1.00 81.06 89 TYR A CA 1
ATOM 703 C C . TYR A 1 89 ? -0.852 2.547 14.092 1.00 81.06 89 TYR A C 1
ATOM 705 O O . TYR A 1 89 ? -0.819 2.630 15.322 1.00 81.06 89 TYR A O 1
ATOM 713 N N . TYR A 1 90 ? -1.785 3.181 13.373 1.00 77.12 90 TYR A N 1
ATOM 714 C CA . TYR A 1 90 ? -2.799 4.036 13.996 1.00 77.12 90 TYR A CA 1
ATOM 715 C C . TYR A 1 90 ? -3.804 3.233 14.830 1.00 77.12 90 TYR A C 1
ATOM 717 O O . TYR A 1 90 ? -4.210 3.697 15.892 1.00 77.12 90 TYR A O 1
ATOM 725 N N . LYS A 1 91 ? -4.153 2.009 14.420 1.00 77.25 91 LYS A N 1
ATOM 726 C CA . LYS A 1 91 ? -5.006 1.115 15.211 1.00 77.25 91 LYS A CA 1
ATOM 727 C C . LYS A 1 91 ? -4.339 0.719 16.528 1.00 77.25 91 LYS A C 1
ATOM 729 O O . LYS A 1 91 ? -5.002 0.743 17.551 1.00 77.25 91 LYS A O 1
ATOM 734 N N . LYS A 1 92 ? -3.032 0.436 16.538 1.00 76.56 92 LYS A N 1
ATOM 735 C CA . LYS A 1 92 ? -2.277 0.152 17.772 1.00 76.56 92 LYS A CA 1
ATOM 736 C C . LYS A 1 92 ? -2.120 1.386 18.668 1.00 76.56 92 LYS A C 1
ATOM 738 O O . LYS A 1 92 ? -2.042 1.251 19.881 1.00 76.56 92 LYS A O 1
ATOM 743 N N . LYS A 1 93 ? -2.035 2.581 18.078 1.00 73.12 93 LYS A N 1
ATOM 744 C CA . LYS A 1 93 ? -1.807 3.838 18.808 1.00 73.12 93 LYS A CA 1
ATOM 745 C C . LYS A 1 93 ? -3.086 4.471 19.372 1.00 73.12 93 LYS A C 1
ATOM 747 O O . LYS A 1 93 ? -3.012 5.144 20.393 1.00 73.12 93 LYS A O 1
ATOM 752 N N . TYR A 1 94 ? -4.221 4.300 18.695 1.00 69.56 94 TYR A N 1
ATOM 753 C CA . TYR A 1 94 ? -5.492 4.965 19.026 1.00 69.56 94 TYR A CA 1
ATOM 754 C C . TYR A 1 94 ? -6.659 3.995 19.258 1.00 69.56 94 TYR A C 1
ATOM 756 O O . TYR A 1 94 ? -7.739 4.431 19.655 1.00 69.56 94 TYR A O 1
ATOM 764 N N . GLY A 1 95 ? -6.476 2.702 18.988 1.00 61.44 95 GLY A N 1
ATOM 765 C CA . GLY A 1 95 ? -7.421 1.661 19.372 1.00 61.44 95 GLY A CA 1
ATOM 766 C C . GLY A 1 95 ? -7.163 1.258 20.815 1.00 61.44 95 GLY A C 1
ATOM 767 O O . GLY A 1 95 ? -6.250 0.477 21.069 1.00 61.44 95 GLY A O 1
ATOM 768 N N . ASN A 1 96 ? -7.942 1.829 21.734 1.00 53.31 96 ASN A N 1
ATOM 769 C CA . ASN A 1 96 ? -8.177 1.212 23.040 1.00 53.31 96 ASN A CA 1
ATOM 770 C C . ASN A 1 96 ? -8.961 -0.087 22.855 1.00 53.31 96 ASN A C 1
ATOM 772 O O . ASN A 1 96 ? -9.943 -0.051 22.075 1.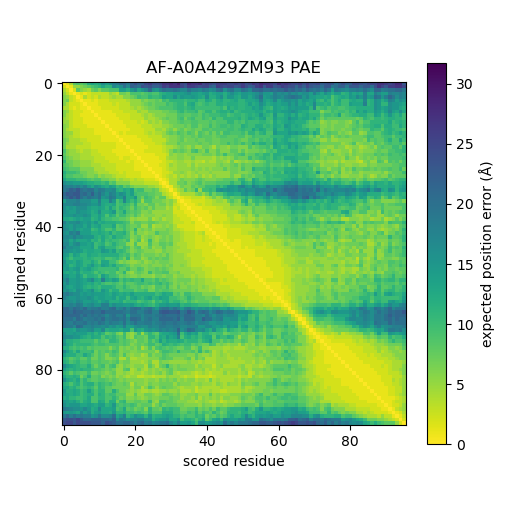00 53.31 96 ASN A O 1
#

Sequence (96 aa):
MMDFGLMMFILFILGIVSLDVSMVVSLIKKNDERQQMIIWKASTYTLLIVVLTLIGDVLRNLFSNSYTGTNPLTFLTVVAIIYFITLLYYKKKYGN

Radius of gyration: 16.91 Å; Cα contacts (8 Å, |Δi|>4): 38; chains: 1; bounding box: 35×46×45 Å

Mean predicted aligned error: 8.63 Å

Nearest PDB structures (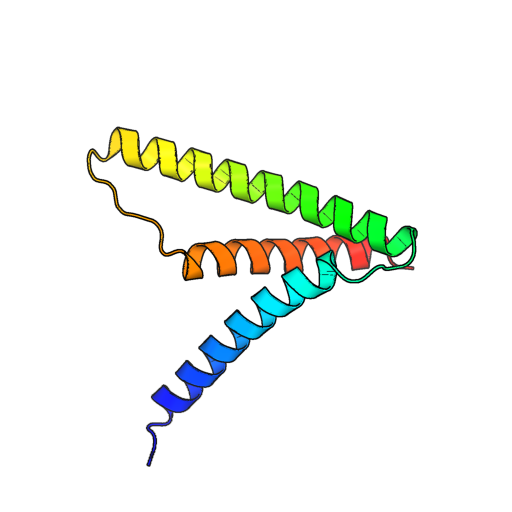foldseek):
  4up6-assembly1_A  TM=5.186E-01  e=5.876E-01  Escherichia coli K-12